Protein AF-A0A7C1I7W2-F1 (afdb_monomer_lite)

pLDDT: mean 85.32, std 11.23, range [43.25, 97.62]

Sequence (79 aa):
MGRITSFTVKIDNEKRDLMKTFCERSGIKMQKFLEKAIVHEVKREIMKEDLYILDEYEKHGKKSASSYREFMKELGLKE

Foldseek 3Di:
DDDDDDDDDDDDPVVVVVLVVVCVVVVHDSVVVVVVVVVVVVVVVVVVVVVVVVVCCVVPVVVVDDDPVVVCVVVVHDD

Radius of gyration: 22.83 Å; chains: 1; bounding box: 52×31×52 Å

Structure (mmCIF, N/CA/C/O backbone):
data_AF-A0A7C1I7W2-F1
#
_entry.id   AF-A0A7C1I7W2-F1
#
loop_
_atom_site.group_PDB
_atom_site.id
_atom_site.type_symbol
_atom_site.label_atom_id
_atom_site.label_alt_id
_atom_site.label_comp_id
_atom_site.label_asym_id
_atom_site.label_entity_id
_atom_site.label_seq_id
_atom_site.pdbx_PDB_ins_code
_atom_site.Cartn_x
_atom_site.Cartn_y
_atom_site.Cartn_z
_atom_site.occupancy
_atom_site.B_iso_or_equiv
_atom_site.auth_seq_id
_atom_site.auth_comp_id
_atom_site.auth_asym_id
_atom_site.auth_atom_id
_atom_site.pdbx_PDB_model_num
ATOM 1 N N . MET A 1 1 ? 6.961 22.917 5.204 1.00 43.25 1 MET A N 1
ATOM 2 C CA . MET A 1 1 ? 5.898 22.124 5.864 1.00 43.25 1 MET A CA 1
ATOM 3 C C . MET A 1 1 ? 4.979 21.575 4.787 1.00 43.25 1 MET A C 1
ATOM 5 O O . MET A 1 1 ? 4.511 22.359 3.971 1.00 43.25 1 MET A O 1
ATOM 9 N N . GLY A 1 2 ? 4.787 20.254 4.720 1.00 59.88 2 GLY A N 1
ATOM 10 C CA . GLY A 1 2 ? 3.857 19.653 3.758 1.00 59.88 2 GLY A CA 1
ATOM 11 C C . GLY A 1 2 ? 2.426 20.116 4.036 1.00 59.88 2 GLY A C 1
ATOM 12 O O . GLY A 1 2 ? 2.033 20.215 5.198 1.00 59.88 2 GLY A O 1
ATOM 13 N N . ARG A 1 3 ? 1.661 20.447 2.989 1.00 78.38 3 ARG A N 1
ATOM 14 C CA . ARG A 1 3 ? 0.251 20.832 3.137 1.00 78.38 3 ARG A CA 1
ATOM 15 C C . ARG A 1 3 ? -0.553 19.598 3.545 1.00 78.38 3 ARG A C 1
ATOM 17 O O . ARG A 1 3 ? -0.645 18.643 2.778 1.00 78.38 3 ARG A O 1
ATOM 24 N N . ILE A 1 4 ? -1.120 19.619 4.748 1.00 79.44 4 ILE A N 1
ATOM 25 C CA . ILE A 1 4 ? -2.051 18.582 5.197 1.00 79.44 4 ILE A CA 1
ATOM 26 C C . ILE A 1 4 ? -3.334 18.744 4.383 1.00 79.44 4 ILE A C 1
ATOM 28 O O . ILE A 1 4 ? -3.921 19.823 4.360 1.00 79.44 4 ILE A O 1
ATOM 32 N N . THR A 1 5 ? -3.738 17.677 3.702 1.00 84.81 5 THR A N 1
ATOM 33 C CA . THR A 1 5 ? -4.935 17.645 2.856 1.00 84.81 5 THR A CA 1
ATOM 34 C C . THR A 1 5 ? -5.835 16.526 3.364 1.00 84.81 5 THR A C 1
ATOM 36 O O . THR A 1 5 ? -5.353 15.428 3.639 1.00 84.81 5 THR A O 1
ATOM 39 N N . SER A 1 6 ? -7.129 16.798 3.521 1.00 86.19 6 SER A N 1
ATOM 40 C CA . SER A 1 6 ? -8.131 15.782 3.832 1.00 86.19 6 SER A CA 1
ATOM 41 C C . SER A 1 6 ? -8.789 15.277 2.550 1.00 86.19 6 SER A C 1
ATOM 43 O O . SER A 1 6 ? -9.015 16.032 1.607 1.00 86.19 6 SER A O 1
ATOM 45 N N . PHE A 1 7 ? -9.114 13.988 2.521 1.00 83.81 7 PHE A N 1
ATOM 46 C CA . PHE A 1 7 ? -9.937 13.391 1.477 1.00 83.81 7 PHE A CA 1
ATOM 47 C C . PHE A 1 7 ? -10.924 12.412 2.113 1.00 83.81 7 PHE A C 1
ATOM 49 O O . PHE A 1 7 ? -10.658 11.835 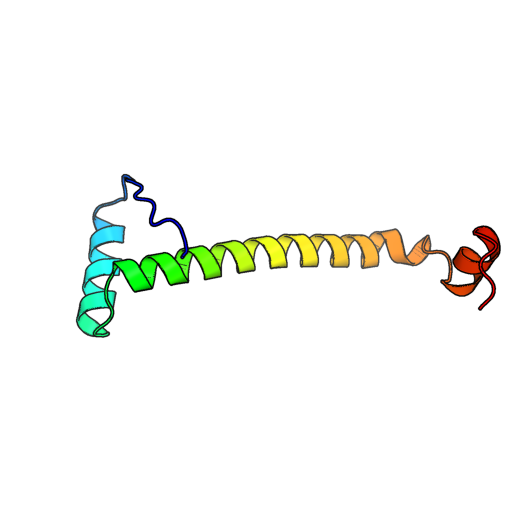3.169 1.00 83.81 7 PHE A O 1
ATOM 56 N N . THR A 1 8 ? -12.090 12.250 1.493 1.00 90.94 8 THR A N 1
ATOM 57 C CA . THR A 1 8 ? -13.147 11.354 1.970 1.00 90.94 8 THR A CA 1
ATOM 58 C C . THR A 1 8 ? -13.448 10.330 0.894 1.00 90.94 8 THR A C 1
ATOM 60 O O . THR A 1 8 ? -13.682 10.683 -0.258 1.00 90.94 8 THR A O 1
ATOM 63 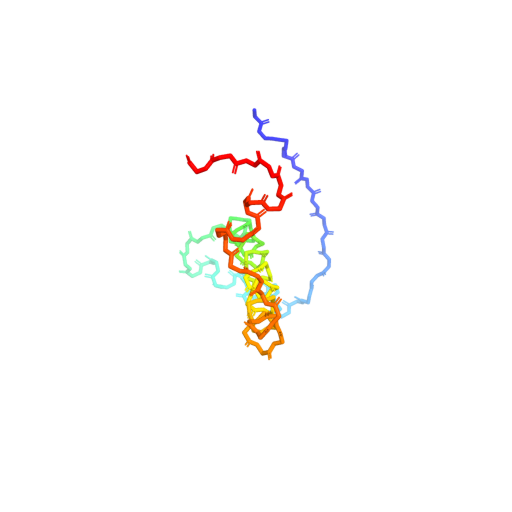N N . VAL A 1 9 ? -13.452 9.056 1.279 1.00 89.69 9 VAL A N 1
ATOM 64 C CA . VAL A 1 9 ? -13.735 7.929 0.388 1.00 89.69 9 VAL A CA 1
ATOM 65 C C . VAL A 1 9 ? -14.800 7.037 1.003 1.00 89.69 9 VAL A C 1
ATOM 67 O O . VAL A 1 9 ? -14.827 6.826 2.216 1.00 89.69 9 VAL A O 1
ATOM 70 N N . LYS A 1 10 ? -15.683 6.509 0.156 1.00 94.38 10 LYS A N 1
ATOM 71 C CA . LYS A 1 10 ? -16.597 5.430 0.535 1.00 94.38 10 LYS A CA 1
ATOM 72 C C . LYS A 1 10 ? -15.870 4.108 0.323 1.00 94.38 10 LYS A C 1
ATOM 74 O O . LYS A 1 10 ? -15.352 3.867 -0.763 1.00 94.38 10 LYS A O 1
ATOM 79 N N . ILE A 1 11 ? -15.832 3.277 1.356 1.00 92.81 11 ILE A N 1
ATOM 80 C CA . ILE A 1 11 ? -15.240 1.939 1.315 1.00 92.81 11 ILE A CA 1
ATOM 81 C C . ILE A 1 11 ? -16.256 0.925 1.825 1.00 92.81 11 ILE A C 1
ATOM 83 O O . ILE A 1 11 ? -17.131 1.270 2.620 1.00 92.81 11 ILE A O 1
ATOM 87 N N . ASP A 1 12 ? -16.122 -0.315 1.370 1.00 96.94 12 ASP A N 1
ATOM 88 C CA . ASP A 1 12 ? -16.922 -1.428 1.870 1.00 96.94 12 ASP A CA 1
ATOM 89 C C . ASP A 1 12 ? -16.708 -1.611 3.385 1.00 96.94 12 ASP A C 1
ATOM 91 O O . ASP A 1 12 ? -15.581 -1.515 3.890 1.00 96.94 12 ASP A O 1
ATOM 95 N N . ASN A 1 13 ? -17.799 -1.882 4.103 1.00 96.25 13 ASN A N 1
ATOM 96 C CA . ASN A 1 13 ? -17.795 -2.125 5.541 1.00 96.25 13 ASN A CA 1
ATOM 97 C C . ASN A 1 13 ? -16.869 -3.285 5.923 1.00 96.25 13 ASN A C 1
ATOM 99 O O . ASN A 1 13 ? -16.123 -3.159 6.892 1.00 96.25 13 ASN A O 1
ATOM 103 N N . GLU A 1 14 ? -16.842 -4.367 5.142 1.00 97.62 14 GLU A N 1
ATOM 104 C CA . GLU A 1 14 ? -15.985 -5.521 5.433 1.00 97.62 14 GLU A CA 1
ATOM 105 C C . GLU A 1 14 ? -14.500 -5.146 5.368 1.00 97.62 14 GLU A C 1
ATOM 107 O O . GLU A 1 14 ? -13.695 -5.537 6.216 1.00 97.62 14 GLU A O 1
ATOM 112 N N . LYS A 1 15 ? -14.124 -4.328 4.377 1.00 94.94 15 LYS A N 1
ATOM 113 C CA . LYS A 1 15 ? -12.741 -3.863 4.199 1.00 94.94 15 LYS A CA 1
ATOM 114 C C . LYS A 1 15 ? -12.340 -2.881 5.294 1.00 94.94 15 LYS A C 1
ATOM 116 O O . LYS A 1 15 ? -11.218 -2.958 5.800 1.00 94.94 15 LYS A O 1
ATOM 121 N N . ARG A 1 16 ? -13.258 -1.995 5.694 1.00 94.31 16 ARG A N 1
ATOM 122 C CA . ARG A 1 16 ? -13.071 -1.100 6.843 1.00 94.31 16 ARG A CA 1
ATOM 123 C C . ARG A 1 16 ? -12.806 -1.900 8.115 1.00 94.31 16 ARG A C 1
ATOM 125 O O . ARG A 1 16 ? -11.856 -1.587 8.830 1.00 94.31 16 ARG A O 1
ATOM 132 N N . ASP A 1 17 ? -13.629 -2.905 8.395 1.00 96.69 17 ASP A N 1
ATOM 133 C CA . ASP A 1 17 ? -13.551 -3.670 9.641 1.00 96.69 17 ASP A CA 1
ATOM 134 C C . ASP A 1 17 ? -12.288 -4.522 9.693 1.00 96.69 17 ASP A C 1
ATOM 136 O O . ASP A 1 17 ? -11.583 -4.505 10.702 1.00 96.69 17 ASP A O 1
ATOM 140 N N . LEU A 1 18 ? -11.917 -5.144 8.571 1.00 96.50 18 LEU A N 1
ATOM 141 C CA . LEU A 1 18 ? -10.642 -5.841 8.432 1.00 96.50 18 LEU A CA 1
ATOM 142 C C . LEU A 1 18 ? -9.452 -4.920 8.745 1.00 96.50 18 LEU A C 1
ATOM 144 O O . LEU A 1 18 ? -8.591 -5.267 9.558 1.00 96.50 18 LEU A O 1
ATOM 148 N N . MET A 1 19 ? -9.413 -3.732 8.131 1.00 95.12 19 MET A N 1
ATOM 149 C CA . MET A 1 19 ? -8.354 -2.746 8.370 1.00 95.12 19 MET A CA 1
ATOM 150 C C . MET A 1 19 ? -8.326 -2.310 9.837 1.00 95.12 19 MET A C 1
ATOM 152 O O . MET A 1 19 ? -7.253 -2.250 10.441 1.00 95.12 19 MET A O 1
ATOM 156 N N . LYS A 1 20 ? -9.495 -2.009 10.410 1.00 95.38 20 LYS A N 1
ATOM 157 C CA . LYS A 1 20 ? -9.631 -1.562 11.796 1.00 95.38 20 LYS A CA 1
ATOM 158 C C . LYS A 1 20 ? -9.108 -2.621 12.764 1.00 95.38 20 LYS A C 1
ATOM 160 O O . LYS A 1 20 ? -8.217 -2.317 13.552 1.00 95.38 20 LYS A O 1
ATOM 165 N N . THR A 1 21 ? -9.577 -3.865 12.648 1.00 97.44 21 THR A N 1
ATOM 166 C CA . THR A 1 21 ? -9.131 -4.979 13.497 1.00 97.44 21 THR A CA 1
ATOM 167 C C . THR A 1 21 ? -7.626 -5.216 13.376 1.00 97.44 21 THR A C 1
ATOM 169 O O . THR A 1 21 ? -6.952 -5.421 14.385 1.00 97.44 21 THR A O 1
ATOM 172 N N . PHE A 1 22 ? -7.070 -5.156 12.163 1.00 97.06 22 PHE A N 1
ATOM 173 C CA . PHE A 1 22 ? -5.627 -5.290 11.958 1.00 97.06 22 PHE A CA 1
ATOM 174 C C . PHE A 1 22 ? -4.835 -4.170 12.651 1.00 97.06 22 PHE A C 1
ATOM 176 O O . PHE A 1 22 ? -3.854 -4.440 13.348 1.00 97.06 22 PHE A O 1
ATOM 183 N N . CYS A 1 23 ? -5.267 -2.919 12.481 1.00 96.69 23 CYS A N 1
ATOM 184 C CA . CYS A 1 23 ? -4.617 -1.751 13.072 1.00 96.69 23 CYS A CA 1
ATOM 185 C C . CYS A 1 23 ? -4.667 -1.779 14.605 1.00 96.69 23 CYS A C 1
ATOM 187 O O . CYS A 1 23 ? -3.645 -1.542 15.248 1.00 96.69 23 CYS A O 1
ATOM 189 N N . GLU A 1 24 ? -5.821 -2.124 15.180 1.00 96.06 24 GLU A N 1
ATOM 190 C CA . GLU A 1 24 ? -6.009 -2.262 16.629 1.00 96.06 24 GLU A CA 1
ATOM 191 C C . GLU A 1 24 ? -5.100 -3.349 17.208 1.00 96.06 24 GLU A C 1
ATOM 193 O O . GLU A 1 24 ? -4.368 -3.090 18.161 1.00 96.06 24 GLU A O 1
ATOM 198 N N . ARG A 1 25 ? -5.069 -4.537 16.588 1.00 97.06 25 ARG A N 1
ATOM 199 C CA . ARG A 1 25 ? -4.213 -5.650 17.034 1.00 97.06 25 ARG A CA 1
ATOM 200 C C . ARG A 1 25 ? -2.723 -5.334 16.937 1.00 97.06 25 ARG A C 1
ATOM 202 O O . ARG A 1 25 ? -1.947 -5.797 17.763 1.00 97.06 25 ARG A O 1
ATOM 209 N N . SER A 1 26 ? -2.328 -4.555 15.934 1.00 94.25 26 SER A N 1
ATOM 210 C CA . SER A 1 26 ? -0.923 -4.235 15.666 1.00 94.25 26 SER A CA 1
ATOM 211 C C . SER A 1 26 ? -0.430 -2.988 16.412 1.00 94.25 26 SER A C 1
ATOM 213 O O . SER A 1 26 ? 0.740 -2.633 16.291 1.00 94.25 26 SER A O 1
ATOM 215 N N . GLY A 1 27 ? -1.306 -2.276 17.136 1.00 95.69 27 GLY A N 1
ATOM 216 C CA . GLY A 1 27 ? -0.969 -1.003 17.784 1.00 95.69 27 GLY A CA 1
ATOM 217 C C . GLY A 1 27 ? -0.656 0.127 16.793 1.00 95.69 27 GLY A C 1
ATOM 218 O O . GLY A 1 27 ? 0.099 1.049 17.104 1.00 95.69 27 GLY A O 1
ATOM 219 N N . ILE A 1 28 ? -1.203 0.062 15.575 1.00 94.69 28 ILE A N 1
ATOM 220 C CA . ILE A 1 28 ? -0.929 1.014 14.491 1.00 94.69 28 ILE A CA 1
ATOM 221 C C . ILE A 1 28 ? -2.126 1.951 14.317 1.00 94.69 28 ILE A C 1
ATOM 223 O O . ILE A 1 28 ? -3.276 1.527 14.279 1.00 94.69 28 ILE A O 1
ATOM 227 N N . LYS A 1 29 ? -1.866 3.251 14.139 1.00 94.81 29 LYS A N 1
ATOM 228 C CA . LYS A 1 29 ? -2.918 4.211 13.775 1.00 94.81 29 LYS A CA 1
ATOM 229 C C . LYS A 1 29 ? -3.402 3.955 12.345 1.00 94.81 29 LYS A C 1
ATOM 231 O O . LYS A 1 29 ? -2.589 3.989 11.422 1.00 94.81 29 LYS A O 1
ATOM 236 N N . MET A 1 30 ? -4.717 3.817 12.154 1.00 92.19 30 MET A N 1
ATOM 237 C CA . MET A 1 30 ? -5.338 3.583 10.836 1.00 92.19 30 MET A CA 1
ATOM 238 C C . MET A 1 30 ? -4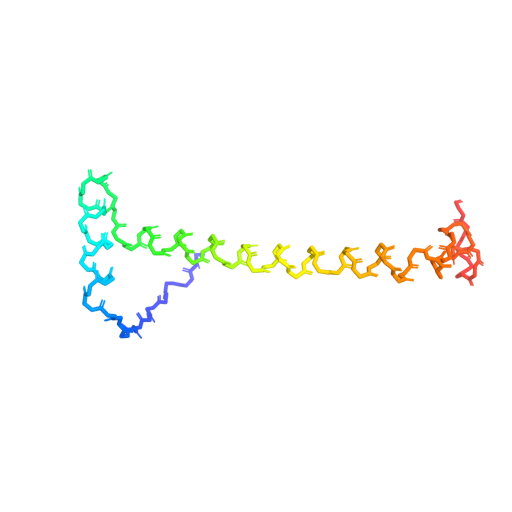.895 4.595 9.773 1.00 92.19 30 MET A C 1
ATOM 240 O O . MET A 1 30 ? -4.557 4.206 8.662 1.00 92.19 30 MET A O 1
ATOM 244 N N . GLN A 1 31 ? -4.811 5.883 10.122 1.00 90.69 31 GLN A N 1
ATOM 245 C CA . GLN A 1 31 ? -4.322 6.914 9.201 1.00 90.69 31 GLN A CA 1
ATOM 246 C C . GLN A 1 31 ? -2.905 6.603 8.693 1.00 90.69 31 GLN A C 1
ATOM 248 O O . GLN A 1 31 ? -2.655 6.619 7.494 1.00 90.69 31 GLN A O 1
ATOM 253 N N . LYS A 1 32 ? -1.985 6.256 9.600 1.00 92.06 32 LYS A N 1
ATOM 254 C CA . LYS A 1 32 ? -0.594 5.940 9.250 1.00 92.06 32 LYS A CA 1
ATOM 255 C C . LYS A 1 32 ? -0.493 4.649 8.436 1.00 92.06 32 LYS A C 1
ATOM 257 O O . LYS A 1 32 ? 0.413 4.507 7.620 1.00 92.06 32 LYS A O 1
ATOM 262 N N . PHE A 1 33 ? -1.403 3.705 8.670 1.00 94.75 33 PHE A N 1
ATOM 263 C CA . PHE A 1 33 ? -1.524 2.506 7.848 1.00 94.75 33 PHE A CA 1
ATOM 264 C C . PHE A 1 33 ? -1.962 2.857 6.420 1.00 94.75 33 PHE A C 1
ATOM 266 O O . PHE A 1 33 ? -1.295 2.446 5.475 1.00 94.75 33 PHE A O 1
ATOM 273 N N . LEU A 1 34 ? -3.004 3.679 6.260 1.00 92.62 34 LEU A N 1
ATOM 274 C CA . LEU A 1 34 ? -3.488 4.131 4.951 1.00 92.62 34 LEU A CA 1
ATOM 275 C C . LEU A 1 34 ? -2.432 4.928 4.179 1.00 92.62 34 LEU A C 1
ATOM 277 O O . LEU A 1 34 ? -2.199 4.645 3.010 1.00 92.62 34 LEU A O 1
ATOM 281 N N . GLU A 1 35 ? -1.740 5.866 4.828 1.00 91.31 35 GLU A N 1
ATOM 282 C CA . GLU A 1 35 ? -0.650 6.630 4.203 1.00 91.31 35 GLU A CA 1
ATOM 283 C C . GLU A 1 35 ? 0.448 5.704 3.657 1.00 91.31 35 GLU A C 1
ATOM 285 O O . GLU A 1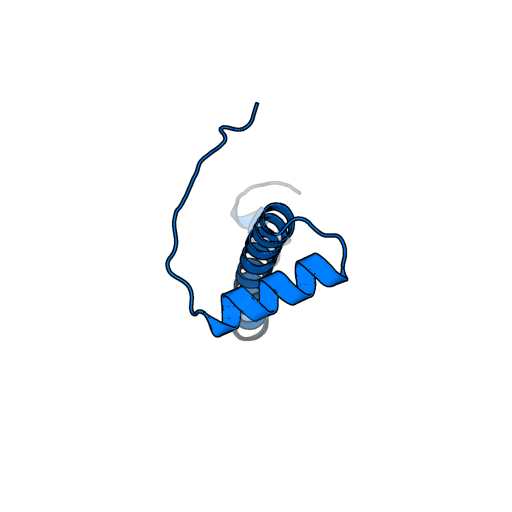 35 ? 0.902 5.864 2.523 1.00 91.31 35 GLU A O 1
ATOM 290 N N . LYS A 1 36 ? 0.842 4.685 4.432 1.00 94.12 36 LYS A N 1
ATOM 291 C CA . LYS A 1 36 ? 1.818 3.683 3.986 1.00 94.12 36 LYS A CA 1
ATOM 292 C C . LYS A 1 36 ? 1.284 2.819 2.847 1.00 94.12 36 LYS A C 1
ATOM 294 O O . LYS A 1 36 ? 2.035 2.544 1.917 1.00 94.12 36 LYS A O 1
ATOM 299 N N . ALA A 1 37 ? 0.024 2.398 2.922 1.00 94.31 37 ALA A N 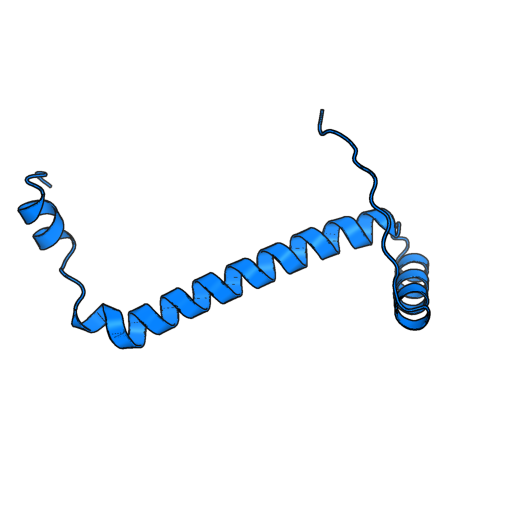1
ATOM 300 C CA . ALA A 1 37 ? -0.608 1.574 1.898 1.00 94.31 37 ALA A CA 1
ATOM 301 C C . ALA A 1 37 ? -0.681 2.312 0.554 1.00 94.31 37 ALA A C 1
ATOM 303 O O . ALA A 1 37 ? -0.340 1.731 -0.469 1.00 94.31 37 ALA A O 1
ATOM 304 N N . ILE A 1 38 ? -1.023 3.605 0.564 1.00 92.75 38 ILE A N 1
ATOM 305 C CA . ILE A 1 38 ? -1.034 4.449 -0.639 1.00 92.75 38 ILE A CA 1
ATOM 306 C C . ILE A 1 38 ? 0.361 4.503 -1.267 1.00 92.75 38 ILE A C 1
ATOM 308 O O . ILE A 1 38 ? 0.514 4.218 -2.451 1.00 92.75 38 ILE A O 1
ATOM 312 N N . VAL A 1 39 ? 1.397 4.815 -0.479 1.00 95.19 39 VAL A N 1
ATOM 313 C CA . VAL A 1 39 ? 2.780 4.877 -0.990 1.00 95.19 39 VAL A CA 1
ATOM 314 C C . VAL A 1 39 ? 3.236 3.523 -1.530 1.00 95.19 39 VAL A C 1
ATOM 316 O O . VAL A 1 39 ? 3.917 3.464 -2.552 1.00 95.19 39 VAL A O 1
ATOM 319 N N . HIS A 1 40 ? 2.884 2.439 -0.841 1.00 95.56 40 HIS A N 1
ATOM 320 C CA . HIS A 1 40 ? 3.233 1.090 -1.260 1.00 95.56 40 HIS A CA 1
ATOM 321 C C . HIS A 1 40 ? 2.576 0.725 -2.594 1.00 95.56 40 HIS A C 1
ATOM 323 O O . HIS A 1 40 ? 3.267 0.248 -3.490 1.00 95.56 40 HIS A O 1
ATOM 329 N N . GLU A 1 41 ? 1.276 0.982 -2.751 1.00 94.69 41 GLU A N 1
ATOM 330 C CA . GLU A 1 41 ? 0.562 0.621 -3.976 1.00 94.69 41 GLU A CA 1
ATOM 331 C C . GLU A 1 41 ? 1.006 1.476 -5.164 1.00 94.69 41 GLU A C 1
ATOM 333 O O . GLU A 1 41 ? 1.253 0.935 -6.234 1.00 94.69 41 GLU A O 1
ATOM 338 N N . VAL A 1 42 ? 1.240 2.780 -4.968 1.00 94.50 42 VAL A N 1
ATOM 339 C CA . VAL A 1 42 ? 1.800 3.646 -6.022 1.00 94.50 42 VAL A CA 1
ATOM 340 C C . VAL A 1 42 ? 3.157 3.126 -6.498 1.00 94.50 42 VAL A C 1
ATOM 342 O O . VAL A 1 42 ? 3.382 3.000 -7.697 1.00 94.50 42 VAL A O 1
ATOM 345 N N . LYS A 1 43 ? 4.060 2.773 -5.573 1.00 93.25 43 LYS A N 1
ATOM 346 C CA . LYS A 1 43 ? 5.361 2.189 -5.938 1.00 93.25 43 LYS A CA 1
ATOM 347 C C . LYS A 1 43 ? 5.202 0.871 -6.685 1.00 93.25 43 LYS A C 1
ATOM 349 O O . LYS A 1 43 ? 5.920 0.629 -7.646 1.00 93.25 43 LYS A O 1
ATOM 354 N N . ARG A 1 44 ? 4.273 0.026 -6.238 1.00 93.69 44 ARG A N 1
ATOM 355 C CA . ARG A 1 44 ? 3.998 -1.264 -6.865 1.00 93.69 44 ARG A CA 1
ATOM 356 C C . ARG A 1 44 ? 3.499 -1.100 -8.300 1.00 93.69 44 ARG A C 1
ATOM 358 O O . ARG A 1 44 ? 3.945 -1.859 -9.151 1.00 93.69 44 ARG A O 1
ATOM 365 N N . GLU A 1 45 ? 2.610 -0.14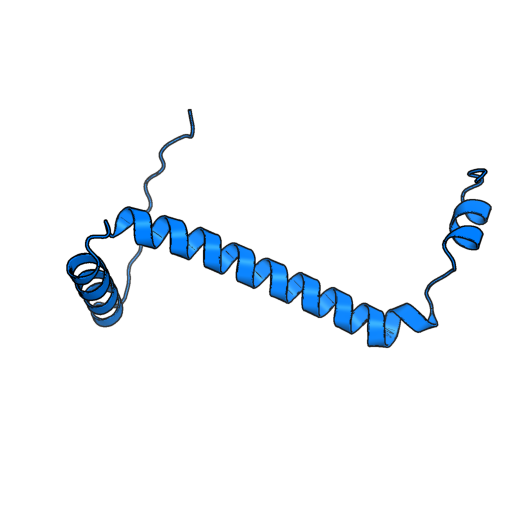6 -8.569 1.00 92.38 45 GLU A N 1
ATOM 366 C CA . GLU A 1 45 ? 2.131 0.116 -9.932 1.00 92.38 45 GLU A CA 1
ATOM 367 C C . GLU A 1 45 ? 3.246 0.656 -10.836 1.00 92.38 45 GLU A C 1
ATOM 369 O O . GLU A 1 45 ? 3.446 0.110 -11.915 1.00 92.38 45 GLU A O 1
ATOM 374 N N . ILE A 1 46 ? 4.059 1.609 -10.361 1.00 89.69 46 ILE A N 1
ATOM 375 C CA . ILE A 1 46 ? 5.226 2.106 -11.119 1.00 89.69 46 ILE A CA 1
ATOM 376 C C . ILE A 1 46 ? 6.170 0.952 -11.485 1.00 89.69 46 ILE A C 1
ATOM 378 O O . ILE A 1 46 ? 6.568 0.802 -12.634 1.00 89.69 46 ILE A O 1
ATOM 382 N N . MET A 1 47 ? 6.478 0.071 -10.528 1.00 88.44 47 MET A N 1
ATOM 383 C CA . MET A 1 47 ? 7.357 -1.073 -10.783 1.00 88.44 47 MET A CA 1
ATOM 384 C C . MET A 1 47 ? 6.781 -2.062 -11.806 1.00 88.44 47 MET A C 1
ATOM 386 O O . MET A 1 47 ? 7.549 -2.732 -12.493 1.00 88.44 47 MET A O 1
ATOM 390 N N . LYS A 1 48 ? 5.452 -2.195 -11.908 1.00 90.56 48 LYS A N 1
ATOM 391 C CA . LYS A 1 48 ? 4.832 -3.030 -12.949 1.00 90.56 48 LYS A CA 1
ATOM 392 C C . LYS A 1 48 ? 5.000 -2.411 -14.329 1.00 90.56 48 LYS A C 1
ATOM 394 O O . LYS A 1 48 ? 5.274 -3.145 -15.273 1.00 90.56 48 LYS A O 1
ATOM 399 N N . GLU A 1 49 ? 4.832 -1.096 -14.439 1.00 84.75 49 GLU A N 1
ATOM 400 C CA . GLU A 1 49 ? 5.056 -0.370 -15.691 1.00 84.75 49 GLU A CA 1
ATOM 401 C C . GLU A 1 49 ? 6.519 -0.492 -16.132 1.00 84.75 49 GLU A C 1
ATOM 403 O O . GLU A 1 49 ? 6.780 -0.875 -17.271 1.00 84.75 49 GLU A O 1
ATOM 408 N N . ASP A 1 50 ? 7.468 -0.289 -15.215 1.00 86.75 50 ASP A N 1
ATOM 409 C CA . ASP A 1 50 ? 8.901 -0.454 -15.488 1.00 86.75 50 ASP A CA 1
ATOM 410 C C . ASP A 1 50 ? 9.236 -1.879 -15.953 1.00 86.75 50 ASP A C 1
ATOM 412 O O . ASP A 1 50 ? 9.997 -2.075 -16.903 1.00 86.75 50 ASP A O 1
ATOM 416 N N . LEU A 1 51 ? 8.648 -2.891 -15.305 1.00 87.00 51 LEU A N 1
ATOM 417 C CA . LEU A 1 51 ? 8.846 -4.289 -15.679 1.00 87.00 51 LEU A CA 1
ATOM 418 C C . LEU A 1 51 ? 8.274 -4.591 -17.069 1.00 87.00 51 LEU A C 1
ATOM 420 O O . LEU A 1 51 ? 8.901 -5.316 -17.837 1.00 87.00 51 LEU A O 1
ATOM 424 N N . TYR A 1 52 ? 7.116 -4.021 -17.406 1.00 85.50 52 TYR A N 1
ATOM 425 C CA . TYR A 1 52 ? 6.533 -4.144 -18.740 1.00 85.50 52 TYR A CA 1
ATOM 426 C C . TYR A 1 52 ? 7.433 -3.509 -19.808 1.00 85.50 52 TYR A C 1
ATOM 428 O O . TYR A 1 52 ? 7.699 -4.129 -20.833 1.00 85.50 52 TYR A O 1
ATOM 436 N N . ILE A 1 53 ? 7.961 -2.307 -19.552 1.00 81.81 53 ILE A N 1
ATOM 437 C CA . ILE A 1 53 ? 8.900 -1.629 -20.459 1.00 81.81 53 ILE A CA 1
ATOM 438 C C . ILE A 1 53 ? 10.162 -2.471 -20.666 1.00 81.81 53 ILE A C 1
ATOM 440 O O . ILE A 1 53 ? 10.638 -2.604 -21.794 1.00 81.81 53 ILE A O 1
ATOM 444 N N . LEU A 1 54 ? 10.704 -3.048 -19.590 1.00 82.38 54 LEU A N 1
ATOM 445 C CA . LEU A 1 54 ? 11.884 -3.903 -19.664 1.00 82.38 54 LEU A CA 1
ATOM 446 C C . LEU A 1 54 ? 11.618 -5.161 -20.498 1.00 82.38 54 LEU A C 1
ATOM 448 O O . LEU A 1 54 ? 12.417 -5.482 -21.373 1.00 82.38 54 LEU A O 1
ATOM 452 N N . ASP A 1 55 ? 10.505 -5.851 -20.252 1.00 83.25 55 ASP A N 1
ATOM 453 C CA . ASP A 1 55 ? 10.117 -7.058 -20.991 1.00 83.25 55 ASP A CA 1
ATOM 454 C C . ASP A 1 55 ? 9.908 -6.758 -22.486 1.00 83.25 55 ASP A C 1
ATOM 456 O O . ASP A 1 55 ? 10.408 -7.480 -23.352 1.00 83.25 55 ASP A O 1
ATOM 460 N N . GLU A 1 56 ? 9.259 -5.637 -22.806 1.00 81.69 56 GLU A N 1
ATOM 461 C CA . GLU A 1 56 ? 9.070 -5.177 -24.183 1.00 81.69 56 GLU A CA 1
ATOM 462 C C . GLU A 1 56 ? 10.412 -4.846 -24.858 1.00 81.69 56 GLU A C 1
ATOM 464 O O . GLU A 1 56 ? 10.669 -5.229 -26.006 1.00 81.69 56 GLU A O 1
ATOM 469 N N . TYR A 1 57 ? 11.324 -4.193 -24.132 1.00 78.62 57 TYR A N 1
ATOM 470 C CA . TYR A 1 57 ? 12.681 -3.941 -24.607 1.00 78.62 57 TYR A CA 1
ATOM 471 C C . TYR A 1 57 ? 13.456 -5.245 -24.838 1.00 78.62 57 TYR A C 1
ATOM 473 O O . TYR A 1 57 ? 14.106 -5.389 -25.873 1.00 78.62 57 TYR A O 1
ATOM 481 N N . GLU A 1 58 ? 13.384 -6.221 -23.934 1.00 80.12 58 GLU A N 1
ATOM 482 C CA . GLU A 1 58 ? 14.072 -7.505 -24.102 1.00 80.12 58 GLU A CA 1
ATOM 483 C C . GLU A 1 58 ? 13.543 -8.299 -25.300 1.00 80.12 58 GLU A C 1
ATOM 485 O O . GLU A 1 58 ? 14.335 -8.872 -26.058 1.00 80.12 58 GLU A O 1
ATOM 490 N N . LYS A 1 59 ? 12.222 -8.307 -25.501 1.00 80.12 59 LYS A N 1
ATOM 491 C CA . LYS A 1 59 ? 11.564 -9.051 -26.582 1.00 80.12 59 LYS A CA 1
ATOM 492 C C . LYS A 1 59 ? 11.735 -8.399 -27.949 1.00 80.12 59 LYS A C 1
ATOM 494 O O . LYS A 1 59 ? 11.987 -9.102 -28.935 1.00 80.12 59 LYS A O 1
ATOM 499 N N . HIS A 1 60 ? 11.607 -7.077 -28.013 1.00 76.81 60 HIS A N 1
ATOM 500 C CA . HIS A 1 60 ? 11.493 -6.341 -29.271 1.00 76.81 60 HIS A CA 1
ATOM 501 C C . HIS A 1 60 ? 12.640 -5.348 -29.479 1.00 76.81 60 HIS A C 1
ATOM 503 O O . HIS A 1 60 ? 13.246 -5.333 -30.550 1.00 76.81 60 HIS A O 1
ATOM 509 N N . GLY A 1 61 ? 12.990 -4.570 -28.453 1.00 62.06 61 GLY A N 1
ATOM 510 C CA . GLY A 1 61 ? 13.974 -3.485 -28.551 1.00 62.06 61 GLY A CA 1
ATOM 511 C C . GLY A 1 61 ? 15.428 -3.945 -28.679 1.00 62.06 61 GLY A C 1
ATOM 512 O O . GLY A 1 61 ? 16.202 -3.340 -29.414 1.00 62.06 61 GLY A O 1
ATOM 513 N N . LYS A 1 62 ? 15.813 -5.051 -28.035 1.00 66.44 62 LYS A N 1
ATOM 514 C CA . LYS A 1 62 ? 17.209 -5.519 -27.972 1.00 66.44 62 LYS A CA 1
ATOM 515 C C . LYS A 1 62 ? 17.793 -5.879 -29.341 1.00 66.44 62 LYS A C 1
ATOM 517 O O . LYS A 1 62 ? 18.998 -5.777 -29.537 1.00 66.44 62 LYS A O 1
ATOM 522 N N . LYS A 1 63 ? 16.947 -6.293 -30.292 1.00 66.88 63 LYS A N 1
ATOM 523 C CA . LYS A 1 63 ? 17.359 -6.632 -31.666 1.00 66.88 63 LYS A CA 1
ATOM 524 C C . LYS A 1 63 ? 17.582 -5.400 -32.547 1.00 66.88 63 LYS A C 1
ATOM 526 O O . LYS A 1 63 ? 18.304 -5.502 -33.531 1.00 66.88 63 LYS A O 1
ATOM 531 N N . SER A 1 64 ? 16.962 -4.270 -32.208 1.00 67.38 64 SER A N 1
ATOM 532 C CA . SER A 1 64 ? 17.054 -3.000 -32.940 1.00 67.38 64 SER A CA 1
ATOM 533 C C . SER A 1 64 ? 17.828 -1.916 -32.182 1.00 67.38 64 SER A C 1
ATOM 535 O O . SER A 1 64 ? 17.927 -0.793 -32.665 1.00 67.38 64 SER A O 1
ATOM 537 N N . ALA A 1 65 ? 18.337 -2.217 -30.986 1.00 70.06 65 ALA A N 1
ATOM 538 C CA . ALA A 1 65 ? 19.074 -1.270 -30.164 1.00 70.06 65 ALA A CA 1
ATOM 539 C C . ALA A 1 65 ? 20.465 -1.014 -30.767 1.00 70.06 65 ALA A C 1
ATOM 541 O O . ALA A 1 65 ? 21.288 -1.924 -30.865 1.00 70.06 65 ALA A O 1
ATOM 542 N N . SER A 1 66 ? 20.728 0.233 -31.158 1.00 70.12 66 SER A N 1
ATOM 543 C CA . SER A 1 66 ? 22.053 0.703 -31.574 1.00 70.12 66 SER A CA 1
ATOM 544 C C . SER A 1 66 ? 23.025 0.695 -30.394 1.00 70.12 66 SER A C 1
ATOM 546 O O . SER A 1 66 ? 22.639 0.989 -29.257 1.00 70.12 66 SER A O 1
ATOM 548 N N . SER A 1 67 ? 24.302 0.384 -30.637 1.00 76.81 67 SER A N 1
ATOM 549 C CA . SER A 1 67 ? 25.293 0.413 -29.560 1.00 76.81 67 SER A CA 1
ATOM 550 C C . SER A 1 67 ? 25.504 1.847 -29.057 1.00 76.81 67 SER A C 1
ATOM 552 O O . SER A 1 67 ? 25.469 2.804 -29.831 1.00 76.81 67 SER A O 1
ATOM 554 N N . TYR A 1 68 ? 25.759 2.014 -27.754 1.00 73.38 68 TYR A N 1
ATOM 555 C CA . TYR A 1 68 ? 25.980 3.335 -27.143 1.00 73.38 68 TYR A CA 1
ATOM 556 C C . TYR A 1 68 ? 27.075 4.138 -27.865 1.00 73.38 68 TYR A C 1
ATOM 558 O O . TYR A 1 68 ? 26.947 5.340 -28.076 1.00 73.38 68 TYR A O 1
ATOM 566 N N . ARG A 1 69 ? 28.130 3.448 -28.307 1.00 76.31 69 ARG A N 1
ATOM 567 C CA . ARG A 1 69 ? 29.254 4.040 -29.035 1.00 76.31 69 ARG A CA 1
ATOM 568 C C . ARG A 1 69 ? 28.859 4.544 -30.424 1.00 76.31 69 ARG A C 1
ATOM 570 O O . ARG A 1 69 ? 29.317 5.606 -30.838 1.00 76.31 69 ARG A O 1
ATOM 577 N N . GLU A 1 70 ? 28.009 3.805 -31.135 1.00 76.69 70 GLU A N 1
ATOM 578 C CA . GLU A 1 70 ? 27.462 4.236 -32.429 1.00 76.69 70 GLU A CA 1
ATOM 579 C C . GLU A 1 70 ? 26.508 5.420 -32.260 1.00 76.69 70 GLU A C 1
ATOM 581 O O . GLU A 1 70 ? 26.649 6.408 -32.973 1.00 76.69 70 GLU A O 1
ATOM 586 N N . PHE A 1 71 ? 25.632 5.380 -31.254 1.00 77.44 71 PHE A N 1
ATOM 587 C CA . PHE A 1 71 ? 24.713 6.476 -30.936 1.00 77.44 71 PHE A CA 1
ATOM 588 C C . PHE A 1 71 ? 25.447 7.782 -30.580 1.00 77.44 71 PHE A C 1
ATOM 590 O O . PHE A 1 71 ? 25.117 8.853 -31.089 1.00 77.44 71 PHE A O 1
ATOM 597 N N . MET A 1 72 ? 26.500 7.704 -29.759 1.00 78.94 72 MET A N 1
ATOM 598 C CA . MET A 1 72 ? 27.341 8.860 -29.415 1.00 78.94 72 MET A CA 1
ATOM 599 C C . MET A 1 72 ? 28.056 9.441 -30.643 1.00 78.94 72 MET A C 1
ATOM 601 O O . MET A 1 72 ? 28.153 10.662 -30.791 1.00 78.94 72 MET A O 1
ATOM 605 N N . LYS A 1 73 ? 28.502 8.571 -31.559 1.00 78.44 73 LYS A N 1
ATOM 606 C CA . LYS A 1 73 ? 29.138 8.970 -32.819 1.00 78.44 73 LYS A CA 1
ATOM 607 C C . LYS A 1 73 ? 28.154 9.661 -33.770 1.00 78.44 73 LYS A C 1
ATOM 609 O O . LYS A 1 73 ? 28.542 10.642 -34.400 1.00 78.44 73 LYS A O 1
ATOM 614 N N . GLU A 1 74 ? 26.906 9.198 -33.853 1.00 78.81 74 GLU A N 1
ATOM 615 C CA . GLU A 1 74 ? 25.840 9.847 -34.637 1.00 78.81 74 GLU A CA 1
ATOM 616 C C . GLU A 1 74 ? 25.464 11.230 -34.089 1.00 78.81 74 GLU A C 1
ATOM 618 O O . GLU A 1 74 ? 25.228 12.157 -34.860 1.00 78.81 74 GLU A O 1
ATOM 623 N N . LEU A 1 75 ? 25.482 11.402 -32.764 1.00 81.00 75 LEU A N 1
ATOM 624 C CA . LEU A 1 75 ? 25.217 12.686 -32.104 1.00 81.00 75 LEU A CA 1
ATOM 625 C C . LEU A 1 75 ? 26.405 13.664 -32.123 1.00 81.00 75 LEU A C 1
ATOM 627 O O . LEU A 1 75 ? 26.278 14.790 -31.642 1.00 81.00 75 LEU A O 1
ATOM 631 N N . GLY A 1 76 ? 27.562 13.265 -32.663 1.00 77.00 76 GLY A N 1
ATOM 632 C CA . GLY A 1 76 ? 28.759 14.110 -32.730 1.00 77.00 76 GLY A CA 1
ATOM 633 C C . GLY A 1 76 ? 29.410 14.389 -31.370 1.00 77.00 76 GLY A C 1
ATOM 634 O O . GLY A 1 76 ? 30.244 15.291 -31.257 1.00 77.00 76 GLY A O 1
ATOM 635 N N . LEU A 1 77 ? 29.051 13.620 -30.340 1.00 76.00 77 LEU A N 1
ATOM 636 C CA . LEU A 1 77 ? 29.632 13.712 -29.007 1.00 76.00 77 LEU A CA 1
ATOM 637 C C . LEU A 1 77 ? 30.870 12.805 -28.961 1.00 76.00 77 LEU A C 1
ATOM 639 O O . LEU A 1 77 ? 30.786 11.607 -29.227 1.00 76.00 77 LEU A O 1
ATOM 643 N N . LYS A 1 78 ? 32.045 13.379 -28.679 1.00 63.97 78 LYS A N 1
ATOM 644 C CA . LYS A 1 78 ? 33.283 12.602 -28.506 1.00 63.97 78 LYS A CA 1
ATOM 645 C C . LYS A 1 78 ? 33.245 11.879 -27.154 1.00 63.97 78 LYS A C 1
ATOM 647 O O . LYS A 1 78 ? 32.849 12.502 -26.172 1.00 63.97 78 LYS A O 1
ATOM 652 N N . GLU A 1 79 ? 33.626 10.594 -27.151 1.00 59.81 79 GLU A N 1
ATOM 653 C CA . GLU A 1 79 ? 33.818 9.765 -25.940 1.00 59.81 79 GLU A CA 1
ATOM 654 C C . GLU A 1 79 ? 34.715 10.442 -24.897 1.00 59.81 79 GLU A C 1
ATOM 656 O O . GLU A 1 79 ? 35.726 11.066 -25.303 1.00 59.81 79 GLU A O 1
#

Secondary structure (DSSP, 8-state):
------------HHHHHHHHHHHHHHT--HHHHHHHHHHHHHHHHHHHHHHHHHHHHHHTGGGTPPPHHHHHHHTT---